Protein AF-A0A1G2BKA9-F1 (afdb_monomer)

Secondary structure (DSSP, 8-state):
--STHHHHHHHHHHHHHHHTT----HHHHHHHHHHHHGGGHHHHHHHHHT---S-GGGSGGG-HHHHHHHHHHHHHHHHHH--HHHHHHHHHHHHHHHHHHHHHHTTT-B-TTTTT----B-SS---TTS---HHHHHHSHHHHHHHHHHHHHHHHHHHHHHTTTT--

Organism: NCBI:txid1798550

pLDDT: mean 87.3, std 12.69, range [43.16, 98.38]

Structure (mmCIF, N/CA/C/O backbone):
data_AF-A0A1G2BKA9-F1
#
_entry.id   AF-A0A1G2BKA9-F1
#
loop_
_atom_site.group_PDB
_atom_site.id
_atom_site.type_symbol
_atom_site.label_atom_id
_atom_site.label_alt_id
_atom_site.label_comp_id
_atom_site.label_asym_id
_atom_site.label_entity_id
_atom_site.label_seq_id
_atom_site.pdbx_PDB_ins_code
_atom_site.Cartn_x
_atom_site.Cartn_y
_atom_site.Cartn_z
_atom_site.occupancy
_atom_site.B_iso_or_equiv
_atom_site.auth_seq_id
_atom_site.auth_comp_id
_atom_site.auth_asym_id
_atom_site.auth_atom_id
_atom_site.pdbx_PDB_model_num
ATOM 1 N N . MET A 1 1 ? 8.858 2.499 -5.231 1.00 75.44 1 MET A N 1
ATOM 2 C CA . MET A 1 1 ? 9.765 2.390 -4.054 1.00 75.44 1 MET A CA 1
ATOM 3 C C . MET A 1 1 ? 10.146 0.940 -3.901 1.00 75.44 1 MET A C 1
ATOM 5 O O . MET A 1 1 ? 9.601 0.133 -4.637 1.00 75.44 1 MET A O 1
ATOM 9 N N . LEU A 1 2 ? 11.059 0.589 -2.999 1.00 80.06 2 LEU A N 1
ATOM 10 C CA . LEU A 1 2 ? 11.166 -0.818 -2.596 1.00 80.06 2 LEU A CA 1
ATOM 11 C C . LEU A 1 2 ? 10.674 -1.000 -1.166 1.00 80.06 2 LEU A C 1
ATOM 13 O O . LEU A 1 2 ? 9.742 -1.747 -0.904 1.00 80.06 2 LEU A O 1
ATOM 17 N N . ILE A 1 3 ? 11.258 -0.267 -0.227 1.00 86.75 3 ILE A N 1
ATOM 18 C CA . ILE A 1 3 ? 10.954 -0.410 1.197 1.00 86.75 3 ILE A CA 1
ATOM 19 C C . ILE A 1 3 ? 10.008 0.687 1.694 1.00 86.75 3 ILE A C 1
ATOM 21 O O . ILE A 1 3 ? 9.356 0.512 2.717 1.00 86.75 3 ILE A O 1
ATOM 25 N N . GLY A 1 4 ? 9.908 1.810 0.986 1.00 90.00 4 GLY A N 1
ATOM 26 C CA . GLY A 1 4 ? 9.142 3.001 1.352 1.00 90.00 4 GLY A CA 1
ATOM 27 C C . GLY A 1 4 ? 7.627 2.832 1.253 1.00 90.00 4 GLY A C 1
ATOM 28 O O . GLY A 1 4 ? 6.887 3.590 1.882 1.00 90.00 4 GLY A O 1
ATOM 29 N N . HIS A 1 5 ? 7.152 1.802 0.547 1.00 93.88 5 HIS A N 1
ATOM 30 C CA . HIS A 1 5 ? 5.729 1.481 0.458 1.00 93.88 5 HIS A CA 1
ATOM 31 C C . HIS A 1 5 ? 5.125 1.136 1.826 1.00 93.88 5 HIS A C 1
ATOM 33 O O . HIS A 1 5 ? 4.019 1.572 2.144 1.00 93.88 5 HIS A O 1
ATOM 39 N N . LEU A 1 6 ? 5.867 0.414 2.671 1.00 94.44 6 LEU A N 1
ATOM 40 C CA . LEU A 1 6 ? 5.405 0.019 4.000 1.00 94.44 6 LEU A CA 1
ATOM 41 C C . LEU A 1 6 ? 5.207 1.219 4.960 1.00 94.44 6 LEU A C 1
ATOM 43 O O . LEU A 1 6 ? 4.106 1.365 5.499 1.00 94.44 6 LEU A O 1
ATOM 47 N N . PRO A 1 7 ? 6.193 2.120 5.180 1.00 96.00 7 PRO A N 1
ATOM 48 C CA . PRO A 1 7 ? 5.993 3.292 6.030 1.00 96.00 7 PRO A CA 1
ATOM 49 C C . PRO A 1 7 ? 4.968 4.270 5.438 1.00 96.00 7 PRO A C 1
ATOM 51 O O . PRO A 1 7 ? 4.170 4.834 6.188 1.00 96.00 7 PRO A O 1
ATOM 54 N N . ALA A 1 8 ? 4.922 4.441 4.111 1.00 96.00 8 ALA A N 1
ATOM 55 C CA . ALA A 1 8 ? 3.893 5.255 3.465 1.00 96.00 8 ALA A CA 1
ATOM 56 C C . ALA A 1 8 ? 2.484 4.701 3.742 1.00 96.00 8 ALA A C 1
ATOM 58 O O . ALA A 1 8 ? 1.582 5.452 4.131 1.00 96.00 8 ALA A O 1
ATOM 59 N N . GLY A 1 9 ? 2.319 3.380 3.636 1.00 96.88 9 GLY A N 1
ATOM 60 C CA . GLY A 1 9 ? 1.062 2.712 3.939 1.00 96.88 9 GLY A CA 1
ATOM 61 C C . GLY A 1 9 ? 0.656 2.802 5.409 1.00 96.88 9 GLY A C 1
ATOM 62 O O . GLY A 1 9 ? -0.508 3.056 5.734 1.00 96.88 9 GLY A O 1
ATOM 63 N N . TYR A 1 10 ? 1.621 2.705 6.326 1.00 96.88 10 TYR A N 1
ATOM 64 C CA . TYR A 1 10 ? 1.396 2.962 7.748 1.00 96.88 10 TYR A CA 1
ATOM 65 C C . TYR A 1 10 ? 0.819 4.368 7.990 1.00 96.88 10 TYR A C 1
ATOM 67 O O . TYR A 1 10 ? -0.208 4.511 8.665 1.00 96.88 10 TYR A O 1
ATOM 75 N N . PHE A 1 11 ? 1.435 5.410 7.419 1.00 97.19 11 PHE A N 1
ATOM 76 C CA . PHE A 1 11 ? 0.972 6.787 7.604 1.00 97.19 11 PHE A CA 1
ATOM 77 C C . PHE A 1 11 ? -0.416 7.014 7.014 1.00 97.19 11 PHE A C 1
ATOM 79 O O . PHE A 1 11 ? -1.276 7.587 7.691 1.00 97.19 11 PHE A O 1
ATOM 86 N N . LEU A 1 12 ? -0.659 6.535 5.791 1.00 98.06 12 LEU A N 1
ATOM 87 C CA . LEU A 1 12 ? -1.967 6.661 5.157 1.00 98.06 12 LEU A CA 1
ATOM 88 C C . LEU A 1 12 ? -3.041 5.937 5.969 1.00 98.06 12 LEU A C 1
ATOM 90 O O . LEU A 1 12 ? -4.102 6.501 6.233 1.00 98.06 12 LEU A O 1
ATOM 94 N N . THR A 1 13 ? -2.755 4.726 6.440 1.00 97.75 13 THR A N 1
ATOM 95 C CA . THR A 1 13 ? -3.691 3.954 7.260 1.00 97.75 13 THR A CA 1
ATOM 96 C C . THR A 1 13 ? -4.023 4.687 8.556 1.00 97.75 13 THR A C 1
ATOM 98 O O . THR A 1 13 ? -5.200 4.850 8.880 1.00 97.75 13 THR A O 1
ATOM 101 N N . ARG A 1 14 ? -3.028 5.237 9.267 1.00 95.62 14 ARG A N 1
ATOM 102 C CA . ARG A 1 14 ? -3.282 6.064 10.461 1.00 95.62 14 ARG A CA 1
ATOM 103 C C . ARG A 1 14 ? -4.105 7.309 10.146 1.00 95.62 14 ARG A C 1
ATOM 105 O O . ARG A 1 14 ? -5.015 7.644 10.908 1.00 95.62 14 ARG A O 1
ATOM 112 N N . ALA A 1 15 ? -3.820 7.979 9.032 1.00 97.19 15 ALA A N 1
ATOM 113 C CA . ALA A 1 15 ? -4.575 9.147 8.597 1.00 97.19 15 ALA A CA 1
ATOM 114 C C . ALA A 1 15 ? -6.039 8.792 8.293 1.00 97.19 15 ALA A C 1
ATOM 116 O O . ALA A 1 15 ? -6.946 9.504 8.726 1.00 97.19 15 ALA A O 1
ATOM 117 N N . LEU A 1 16 ? -6.287 7.666 7.620 1.00 97.56 16 LEU A N 1
ATOM 118 C CA . LEU A 1 16 ? -7.628 7.171 7.312 1.00 97.56 16 LEU A CA 1
ATOM 119 C C . LEU A 1 16 ? -8.390 6.749 8.567 1.00 97.56 16 LEU A C 1
ATOM 121 O O . LEU A 1 16 ? -9.559 7.114 8.701 1.00 97.56 16 LEU A O 1
ATOM 125 N N . ILE A 1 17 ? -7.737 6.049 9.498 1.00 95.94 17 ILE A N 1
ATOM 126 C CA . ILE A 1 17 ? -8.318 5.673 10.793 1.00 95.94 17 ILE A CA 1
ATOM 127 C C . ILE A 1 17 ? -8.758 6.929 11.550 1.00 95.94 17 ILE A C 1
ATOM 129 O O . ILE A 1 17 ? -9.923 7.038 11.939 1.00 95.94 17 ILE A O 1
ATOM 133 N N . LYS A 1 18 ? -7.870 7.926 11.673 1.00 95.00 18 LYS A N 1
ATOM 134 C CA . LYS A 1 18 ? -8.169 9.200 12.342 1.00 95.00 18 LYS A CA 1
ATOM 135 C C . LYS A 1 18 ? -9.297 9.965 11.644 1.00 95.00 18 LYS A C 1
ATOM 137 O O . LYS A 1 18 ? -10.244 10.390 12.302 1.00 95.00 18 LYS A O 1
ATOM 142 N N . LYS A 1 19 ? -9.228 10.115 10.316 1.00 96.56 19 LYS A N 1
ATOM 143 C CA . LYS A 1 19 ? -10.216 10.850 9.505 1.00 96.56 19 LYS A CA 1
ATOM 144 C C . LYS A 1 19 ? -11.614 10.244 9.607 1.00 96.56 19 LYS A C 1
ATOM 146 O O . LYS A 1 19 ? -12.594 10.978 9.684 1.00 96.56 19 LYS A O 1
ATOM 151 N N . ASN A 1 20 ? -11.708 8.917 9.621 1.00 94.12 20 ASN A N 1
ATOM 152 C CA . ASN A 1 20 ? -12.981 8.199 9.653 1.00 94.12 20 ASN A CA 1
ATOM 153 C C . ASN A 1 20 ? -13.432 7.820 11.074 1.00 94.12 20 ASN A C 1
ATOM 155 O O . ASN A 1 20 ? -14.453 7.148 11.213 1.00 94.12 20 ASN A O 1
ATOM 159 N N . LYS A 1 21 ? -12.700 8.251 12.116 1.00 93.56 21 LYS A N 1
ATOM 160 C CA . LYS A 1 21 ? -12.964 7.923 13.529 1.00 93.56 21 LYS A CA 1
ATOM 161 C C . LYS A 1 21 ? -13.099 6.409 13.766 1.00 93.56 21 LYS A C 1
ATOM 163 O O . LYS A 1 21 ? -13.958 5.958 14.520 1.00 93.56 21 LYS A O 1
ATOM 168 N N . ILE A 1 22 ? -12.273 5.626 13.075 1.00 92.81 22 ILE A N 1
ATOM 169 C CA . ILE A 1 22 ? -12.198 4.169 13.231 1.00 92.81 22 ILE A CA 1
ATOM 170 C C . ILE A 1 22 ? -11.376 3.889 14.502 1.00 92.81 22 ILE A C 1
ATOM 172 O O . ILE A 1 22 ? -10.406 4.610 14.750 1.00 92.81 22 ILE A O 1
ATOM 176 N N . PRO A 1 23 ? -11.722 2.881 15.323 1.00 90.56 23 PRO A N 1
ATOM 177 C CA . PRO A 1 23 ? -10.857 2.470 16.422 1.00 90.56 23 PRO A CA 1
ATOM 178 C C . PRO A 1 23 ? -9.502 2.009 15.875 1.00 90.56 23 PRO A C 1
ATOM 180 O O . PRO A 1 23 ? -9.440 1.212 14.937 1.00 90.56 23 PRO A O 1
ATOM 183 N N . LEU A 1 24 ? -8.416 2.517 16.453 1.00 90.31 24 LEU A N 1
ATOM 184 C CA . LEU A 1 24 ? -7.071 2.069 16.115 1.00 90.31 24 LEU A CA 1
ATOM 185 C C . LEU A 1 24 ? -6.887 0.656 16.671 1.00 90.31 24 LEU A C 1
ATOM 187 O O . LEU A 1 24 ? -6.798 0.491 17.880 1.00 90.31 24 LEU A O 1
ATOM 191 N N . THR A 1 25 ? -6.859 -0.346 15.795 1.00 91.50 25 THR A N 1
ATOM 192 C CA . THR A 1 25 ? -6.621 -1.743 16.179 1.00 91.50 25 THR A CA 1
ATOM 193 C C . THR A 1 25 ? -5.468 -2.326 15.364 1.00 91.50 25 THR A C 1
ATOM 195 O O . THR A 1 25 ? -5.247 -1.893 14.221 1.00 91.50 25 THR A O 1
ATOM 198 N N . PRO A 1 26 ? -4.760 -3.344 15.891 1.00 90.88 26 PRO A N 1
ATOM 199 C CA . PRO A 1 26 ? -3.735 -4.064 15.138 1.00 90.88 26 PRO A CA 1
ATOM 200 C C . PRO A 1 26 ? -4.259 -4.630 13.815 1.00 90.88 26 PRO A C 1
ATOM 202 O O . PRO A 1 26 ? -3.535 -4.644 12.826 1.00 90.88 26 PRO A O 1
ATOM 205 N N . LEU A 1 27 ? -5.538 -5.022 13.769 1.00 93.94 27 LEU A N 1
ATOM 206 C CA . LEU A 1 27 ? -6.185 -5.532 12.561 1.00 93.94 27 LEU A CA 1
ATOM 207 C C . LEU A 1 27 ? -6.229 -4.485 11.439 1.00 93.94 27 LEU A C 1
ATOM 209 O O . LEU A 1 27 ? -5.827 -4.781 10.317 1.00 93.94 27 LEU A O 1
ATOM 213 N N . TRP A 1 28 ? -6.700 -3.263 11.719 1.00 95.44 28 TRP A N 1
ATOM 214 C CA . TRP A 1 28 ? -6.793 -2.218 10.691 1.00 95.44 28 TRP A CA 1
ATOM 215 C C . TRP A 1 28 ? -5.420 -1.746 10.223 1.00 95.44 28 TRP A C 1
ATOM 217 O O . TRP A 1 28 ? -5.232 -1.504 9.032 1.00 95.44 28 TRP A O 1
ATOM 227 N N . LEU A 1 29 ? -4.463 -1.643 11.151 1.00 95.00 29 LEU A N 1
ATOM 228 C CA . LEU A 1 29 ? -3.077 -1.331 10.815 1.00 95.00 29 LEU A CA 1
ATOM 229 C C . LEU A 1 29 ? -2.456 -2.430 9.951 1.00 95.00 29 LEU A C 1
ATOM 231 O O . LEU A 1 29 ? -1.936 -2.126 8.883 1.00 95.00 29 LEU A O 1
ATOM 235 N N . GLY A 1 30 ? -2.557 -3.691 10.373 1.00 96.31 30 GLY A N 1
ATOM 236 C CA . GLY A 1 30 ? -2.031 -4.836 9.633 1.00 96.31 30 GLY A CA 1
ATOM 237 C C . GLY A 1 30 ? -2.633 -4.947 8.235 1.00 96.31 30 GLY A C 1
ATOM 238 O O . GLY A 1 30 ? -1.899 -5.131 7.271 1.00 96.31 30 GLY A O 1
ATOM 239 N N . LEU A 1 31 ? -3.946 -4.739 8.102 1.00 97.38 31 LEU A N 1
ATOM 240 C CA . LEU A 1 31 ? -4.621 -4.734 6.805 1.00 97.38 31 LEU A CA 1
ATOM 241 C C . LEU A 1 31 ? -4.059 -3.654 5.868 1.00 97.38 31 LEU A C 1
ATOM 243 O O . LEU A 1 31 ? -3.813 -3.929 4.697 1.00 97.38 31 LEU A O 1
ATOM 247 N N . GLY A 1 32 ? -3.843 -2.440 6.379 1.00 97.50 32 GLY A N 1
ATOM 248 C CA . GLY A 1 32 ? -3.253 -1.349 5.605 1.00 97.50 32 GLY A CA 1
ATOM 249 C C . GLY A 1 32 ? -1.806 -1.615 5.189 1.00 97.50 32 GLY A C 1
ATOM 250 O O . GLY A 1 32 ? -1.455 -1.370 4.039 1.00 97.50 32 GLY A O 1
ATOM 251 N N . LEU A 1 33 ? -0.999 -2.175 6.097 1.00 96.81 33 LEU A N 1
ATOM 252 C CA . LEU A 1 33 ? 0.392 -2.561 5.833 1.00 96.81 33 LEU A CA 1
ATOM 253 C C . LEU A 1 33 ? 0.499 -3.656 4.770 1.00 96.81 33 LEU A C 1
ATOM 255 O O . LEU A 1 33 ? 1.304 -3.542 3.856 1.00 96.81 33 LEU A O 1
ATOM 259 N N . VAL A 1 34 ? -0.322 -4.706 4.864 1.00 97.25 34 VAL A N 1
ATOM 260 C CA . VAL A 1 34 ? -0.347 -5.776 3.854 1.00 97.25 34 VAL A CA 1
ATOM 261 C C . VAL A 1 34 ? -0.783 -5.210 2.507 1.00 97.25 34 VAL A C 1
ATOM 263 O O . VAL A 1 34 ? -0.140 -5.468 1.495 1.00 97.25 34 VAL A O 1
ATOM 266 N N . ALA A 1 35 ? -1.834 -4.387 2.487 1.00 97.38 35 ALA A N 1
ATOM 267 C CA . ALA A 1 35 ? -2.323 -3.776 1.257 1.00 97.38 35 ALA A CA 1
ATOM 268 C C . ALA A 1 35 ? -1.297 -2.835 0.601 1.00 97.38 35 ALA A C 1
ATOM 270 O O . ALA A 1 35 ? -1.265 -2.745 -0.622 1.00 97.38 35 ALA A O 1
ATOM 271 N N . SER A 1 36 ? -0.449 -2.154 1.380 1.00 96.81 36 SER A N 1
ATOM 272 C CA . SER A 1 36 ? 0.530 -1.207 0.837 1.00 96.81 36 SER A CA 1
ATOM 273 C C . SER A 1 36 ? 1.712 -1.870 0.134 1.00 96.81 36 SER A C 1
ATOM 275 O O . SER A 1 36 ? 2.390 -1.201 -0.636 1.00 96.81 36 SER A O 1
ATOM 277 N N . VAL A 1 37 ? 1.972 -3.154 0.388 1.00 94.88 37 VAL A N 1
ATOM 278 C CA . VAL A 1 37 ? 3.028 -3.936 -0.287 1.00 94.88 37 VAL A CA 1
ATOM 279 C C . VAL A 1 37 ? 2.471 -5.057 -1.162 1.00 94.88 37 VAL A C 1
ATOM 281 O O . VAL A 1 37 ? 3.235 -5.789 -1.775 1.00 94.88 37 VAL A O 1
ATOM 284 N N . LEU A 1 38 ? 1.145 -5.197 -1.235 1.00 94.62 38 LEU A N 1
ATOM 285 C CA . LEU A 1 38 ? 0.496 -6.251 -2.009 1.00 94.62 38 LEU A CA 1
ATOM 286 C C . LEU A 1 38 ? 0.913 -6.261 -3.495 1.00 94.62 38 LEU A C 1
ATOM 288 O O . LEU A 1 38 ? 1.119 -7.359 -4.010 1.00 94.62 38 LEU A O 1
ATOM 292 N N . PRO A 1 39 ? 1.069 -5.110 -4.185 1.00 93.00 39 PRO A N 1
ATOM 293 C CA . PRO A 1 39 ? 1.574 -5.101 -5.561 1.00 93.00 39 PRO A CA 1
ATOM 294 C C . PRO A 1 39 ? 2.982 -5.699 -5.712 1.00 93.00 39 PRO A C 1
ATOM 296 O O . PRO A 1 39 ? 3.224 -6.388 -6.694 1.00 93.00 39 PRO A O 1
ATOM 299 N N . ASP A 1 40 ? 3.860 -5.529 -4.714 1.00 91.19 40 ASP A N 1
ATOM 300 C CA . ASP A 1 40 ? 5.252 -6.021 -4.721 1.00 91.19 40 ASP A CA 1
ATOM 301 C C . ASP A 1 40 ? 5.370 -7.533 -4.444 1.00 91.19 40 ASP A C 1
ATOM 303 O O . ASP A 1 40 ? 6.466 -8.097 -4.485 1.00 91.19 40 ASP A O 1
ATOM 307 N N . PHE A 1 41 ? 4.279 -8.235 -4.114 1.00 89.81 41 PHE A N 1
ATOM 308 C CA . PHE A 1 41 ? 4.342 -9.678 -3.825 1.00 89.81 41 P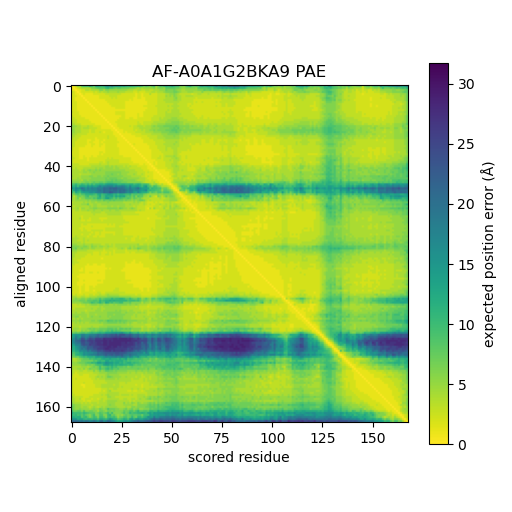HE A CA 1
ATOM 309 C C . PHE A 1 41 ? 4.759 -10.506 -5.050 1.00 89.81 41 PHE A C 1
ATOM 311 O O . PHE A 1 41 ? 5.266 -11.622 -4.909 1.00 89.81 41 PHE A O 1
ATOM 318 N N . ASP A 1 42 ? 4.600 -9.946 -6.246 1.00 87.06 42 ASP A N 1
ATOM 319 C CA . ASP A 1 42 ? 5.095 -10.513 -7.496 1.00 87.06 42 ASP A CA 1
ATOM 320 C C . ASP A 1 42 ? 6.635 -10.579 -7.576 1.00 87.06 42 ASP A C 1
ATOM 322 O O . ASP A 1 42 ? 7.173 -11.419 -8.297 1.00 87.06 42 ASP A O 1
ATOM 326 N N . ILE A 1 43 ? 7.361 -9.783 -6.783 1.00 85.31 43 ILE A N 1
ATOM 327 C CA . ILE A 1 43 ? 8.820 -9.863 -6.648 1.00 85.31 43 ILE A CA 1
ATOM 328 C C . ILE A 1 43 ? 9.206 -11.185 -5.982 1.00 85.31 43 ILE A C 1
ATOM 330 O O . ILE A 1 43 ? 10.138 -11.857 -6.417 1.00 85.31 43 ILE A O 1
ATOM 334 N N . ALA A 1 44 ? 8.476 -11.604 -4.945 1.00 84.12 44 ALA A N 1
ATOM 335 C CA . ALA A 1 44 ? 8.718 -12.902 -4.320 1.00 84.12 44 ALA A CA 1
ATOM 336 C C . ALA A 1 44 ? 8.428 -14.043 -5.306 1.00 84.12 44 ALA A C 1
ATOM 338 O O . ALA A 1 44 ? 9.195 -15.002 -5.384 1.00 84.12 44 ALA A O 1
ATOM 339 N N . TYR A 1 45 ? 7.359 -13.913 -6.098 1.00 84.62 45 TYR A N 1
ATOM 340 C CA . TYR A 1 45 ? 7.033 -14.860 -7.162 1.00 84.62 45 TYR A CA 1
ATOM 341 C C . TYR A 1 45 ? 8.152 -14.944 -8.214 1.00 84.62 45 TYR A C 1
ATOM 343 O O . TYR A 1 45 ? 8.625 -16.040 -8.512 1.00 84.62 45 TYR A O 1
ATOM 351 N N . SER A 1 46 ? 8.639 -13.808 -8.722 1.00 83.06 46 SER A N 1
ATOM 352 C CA . SER A 1 46 ? 9.683 -13.785 -9.753 1.00 83.06 46 SER A CA 1
ATOM 353 C C . SER A 1 46 ? 10.995 -14.411 -9.272 1.00 83.06 46 SER A C 1
ATOM 355 O O . SER A 1 46 ? 11.610 -15.185 -10.007 1.00 83.06 46 SER A O 1
ATOM 357 N N . ILE A 1 47 ? 11.377 -14.170 -8.011 1.00 83.12 47 ILE A N 1
ATOM 358 C CA . ILE A 1 47 ? 12.557 -14.779 -7.381 1.00 83.12 47 ILE A CA 1
ATOM 359 C C . ILE A 1 47 ? 12.379 -16.295 -7.222 1.00 83.12 47 ILE A C 1
ATOM 361 O O . ILE A 1 47 ? 13.288 -17.058 -7.554 1.00 83.12 47 ILE A O 1
ATOM 365 N N . LEU A 1 48 ? 11.223 -16.746 -6.721 1.00 85.38 48 LEU A N 1
ATOM 366 C CA . LEU A 1 48 ? 10.971 -18.163 -6.427 1.00 85.38 48 LEU A CA 1
ATOM 367 C C . LEU A 1 48 ? 10.873 -19.020 -7.692 1.00 85.38 48 LEU A C 1
ATOM 369 O O . LEU A 1 48 ? 11.408 -20.128 -7.725 1.00 85.38 48 LEU A O 1
ATOM 373 N N . PHE A 1 49 ? 10.213 -18.509 -8.730 1.00 84.75 49 PHE A N 1
ATOM 374 C CA . PHE A 1 49 ? 9.972 -19.246 -9.971 1.00 84.75 49 PHE A CA 1
ATOM 375 C C . PHE A 1 49 ? 10.996 -18.943 -11.072 1.00 84.75 49 PHE A C 1
ATOM 377 O O . PHE A 1 49 ? 10.886 -19.498 -12.163 1.00 84.75 49 PHE A O 1
ATOM 384 N N . LYS A 1 50 ? 12.017 -18.120 -10.778 1.00 81.12 50 LYS A N 1
ATOM 385 C CA . LYS A 1 50 ? 13.035 -17.661 -11.741 1.00 81.12 50 LYS A CA 1
ATOM 386 C C . LYS A 1 50 ? 12.402 -17.086 -13.009 1.00 81.12 50 LYS A C 1
ATOM 388 O O . LYS A 1 50 ? 12.864 -17.349 -14.119 1.00 81.12 50 LYS A O 1
ATOM 393 N N . ASP A 1 51 ? 11.319 -16.339 -12.829 1.00 75.31 51 ASP A N 1
ATOM 394 C CA . ASP A 1 51 ? 10.611 -15.735 -13.946 1.00 75.31 51 ASP A CA 1
ATOM 395 C C . ASP A 1 51 ? 11.487 -14.637 -14.568 1.00 75.31 51 ASP A C 1
ATOM 397 O O . ASP A 1 51 ? 12.098 -13.827 -13.866 1.00 75.31 51 ASP A O 1
ATOM 401 N N . SER A 1 52 ? 11.574 -14.631 -15.896 1.00 62.19 52 SER A N 1
ATOM 402 C CA . SER A 1 52 ? 12.435 -13.736 -16.668 1.00 62.19 52 SER A CA 1
ATOM 403 C C . SER A 1 52 ? 11.745 -12.432 -17.061 1.00 62.19 52 SER A C 1
ATOM 405 O O . SER A 1 52 ? 12.276 -11.688 -17.888 1.00 62.19 52 SER A O 1
ATOM 407 N N . ILE A 1 53 ? 10.553 -12.147 -16.524 1.00 65.62 53 ILE A N 1
ATOM 408 C CA . ILE A 1 53 ? 9.906 -10.844 -16.691 1.00 65.62 53 ILE A CA 1
ATOM 409 C C . ILE A 1 53 ? 10.854 -9.781 -16.116 1.00 65.62 53 ILE A C 1
ATOM 411 O O . ILE A 1 53 ? 10.989 -9.629 -14.905 1.00 65.62 53 ILE A O 1
ATOM 415 N N . GLY A 1 54 ? 11.538 -9.052 -17.006 1.00 64.62 54 GLY A N 1
ATOM 416 C CA . GLY A 1 54 ? 12.664 -8.176 -16.658 1.00 64.62 54 GLY A CA 1
ATOM 417 C C . GLY A 1 54 ? 12.344 -7.061 -15.654 1.00 64.62 54 GLY A C 1
ATOM 418 O O . GLY A 1 54 ? 13.258 -6.485 -15.073 1.00 64.62 54 GLY A O 1
ATOM 419 N N . SER A 1 55 ? 11.062 -6.760 -15.415 1.00 75.56 55 SER A N 1
ATOM 420 C CA . SER A 1 55 ? 10.616 -5.878 -14.334 1.00 75.56 55 SER A CA 1
ATOM 421 C C . SER A 1 55 ? 9.261 -6.324 -13.785 1.00 75.56 55 SER A C 1
ATOM 423 O O . SER A 1 55 ? 8.319 -6.527 -14.549 1.00 75.56 55 SER A O 1
ATOM 425 N N . HIS A 1 56 ? 9.123 -6.396 -12.457 1.00 83.25 56 HIS A N 1
ATOM 426 C CA . HIS A 1 56 ? 7.869 -6.788 -11.802 1.00 83.25 56 HIS A CA 1
ATOM 427 C C . HIS A 1 56 ? 6.678 -5.868 -12.146 1.00 83.25 56 HIS A C 1
ATOM 429 O O . HIS A 1 56 ? 5.520 -6.264 -12.101 1.00 83.25 56 HIS A O 1
ATOM 435 N N . ARG A 1 57 ? 6.950 -4.656 -12.634 1.00 81.00 57 ARG A N 1
ATOM 436 C CA . ARG A 1 57 ? 5.936 -3.694 -13.099 1.00 81.00 57 ARG A CA 1
ATOM 437 C C . ARG A 1 57 ? 5.118 -4.186 -14.298 1.00 81.00 57 ARG A C 1
ATOM 439 O O . ARG A 1 57 ? 4.101 -3.583 -14.634 1.00 81.00 57 ARG A O 1
ATOM 446 N N . TYR A 1 58 ? 5.566 -5.255 -14.959 1.00 84.25 58 TYR A N 1
ATOM 447 C CA . TYR A 1 58 ? 4.835 -5.919 -16.036 1.00 84.25 58 TYR A CA 1
ATOM 448 C C . TYR A 1 58 ? 3.876 -7.013 -15.549 1.00 84.25 58 TYR A C 1
ATOM 450 O O . TYR A 1 58 ? 3.086 -7.496 -16.360 1.00 84.25 58 TYR A O 1
ATOM 458 N N . TYR A 1 59 ? 3.889 -7.385 -14.267 1.00 86.69 59 TYR A N 1
ATOM 459 C CA . TYR A 1 59 ? 2.845 -8.242 -13.712 1.00 86.69 59 TYR A CA 1
ATOM 460 C C . TYR A 1 59 ? 1.544 -7.461 -13.523 1.00 86.69 59 TYR A C 1
ATOM 462 O O . TYR A 1 59 ? 1.535 -6.263 -13.234 1.00 86.69 59 TYR A O 1
ATOM 470 N N . PHE A 1 60 ? 0.417 -8.165 -13.639 1.00 88.75 60 PHE A N 1
ATOM 471 C CA . PHE A 1 60 ? -0.918 -7.579 -13.487 1.00 88.75 60 PHE A CA 1
ATOM 472 C C . PHE A 1 60 ? -1.174 -6.988 -12.091 1.00 88.75 60 PHE A C 1
ATOM 474 O O . PHE A 1 60 ? -2.017 -6.106 -11.935 1.00 88.75 60 PHE A O 1
ATOM 481 N N . THR A 1 61 ? -0.413 -7.430 -11.089 1.00 88.50 61 THR A N 1
ATOM 482 C CA . THR A 1 61 ? -0.318 -6.868 -9.732 1.00 88.50 61 THR A CA 1
ATOM 483 C C . THR A 1 61 ? 0.159 -5.423 -9.709 1.00 88.50 61 THR A C 1
ATOM 485 O O . THR A 1 61 ? 0.007 -4.767 -8.695 1.00 88.50 61 THR A O 1
ATOM 488 N N . ASN A 1 62 ? 0.676 -4.884 -10.811 1.00 89.31 62 ASN A N 1
ATOM 489 C CA . ASN A 1 62 ? 1.052 -3.478 -10.936 1.00 89.31 62 ASN A CA 1
ATOM 490 C C . ASN A 1 62 ? 0.116 -2.686 -11.864 1.00 89.31 62 ASN A C 1
ATOM 492 O O . ASN A 1 62 ? 0.394 -1.536 -12.2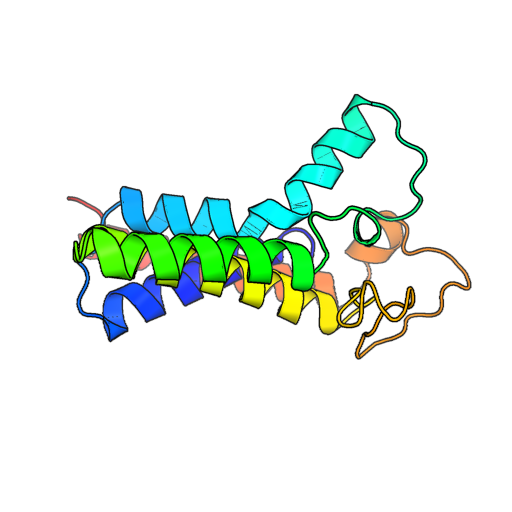11 1.00 89.31 62 ASN A O 1
ATOM 496 N N . PHE A 1 63 ? -1.009 -3.276 -12.288 1.00 93.50 63 PHE A N 1
ATOM 497 C CA . PHE A 1 63 ? -1.937 -2.635 -13.221 1.00 93.50 63 PHE A CA 1
ATOM 498 C C . PHE A 1 63 ? -3.083 -1.959 -12.456 1.00 93.50 63 PHE A C 1
ATOM 500 O O . PHE A 1 63 ? -3.876 -2.639 -11.800 1.00 93.50 63 PHE A O 1
ATOM 507 N N . PRO A 1 64 ? -3.268 -0.631 -12.575 1.00 94.62 64 PRO A N 1
ATOM 508 C CA . PRO A 1 64 ? -4.375 0.062 -11.914 1.00 94.62 64 PRO A CA 1
ATOM 509 C C . PRO A 1 64 ? -5.754 -0.489 -12.287 1.00 94.62 64 PRO A C 1
ATOM 511 O O . PRO A 1 64 ? -6.625 -0.593 -11.425 1.00 94.62 64 PRO A O 1
ATOM 514 N N . ALA A 1 65 ? -5.946 -0.903 -13.544 1.00 94.50 65 ALA A N 1
ATOM 515 C CA . ALA A 1 65 ? -7.199 -1.496 -14.013 1.00 94.50 65 ALA A CA 1
ATOM 516 C C . ALA A 1 65 ? -7.551 -2.810 -13.288 1.00 94.50 65 ALA A C 1
ATOM 518 O O . ALA A 1 65 ? -8.729 -3.068 -13.016 1.00 94.50 65 ALA A O 1
ATOM 519 N N . PHE A 1 66 ? -6.544 -3.613 -12.920 1.00 94.88 66 PHE A N 1
ATOM 520 C CA . PHE A 1 66 ? -6.738 -4.847 -12.157 1.00 94.88 66 PHE A CA 1
ATOM 521 C C . PHE A 1 66 ? -7.385 -4.534 -10.804 1.00 94.88 66 PHE A C 1
ATOM 523 O O . PHE A 1 66 ? -8.478 -5.016 -10.504 1.00 94.88 66 PHE A O 1
ATOM 530 N N . TYR A 1 67 ? -6.791 -3.631 -10.023 1.00 96.62 67 TYR A N 1
ATOM 531 C CA . TYR A 1 67 ? -7.346 -3.257 -8.721 1.00 96.62 67 TYR A CA 1
ATOM 532 C C . TYR A 1 67 ? -8.618 -2.427 -8.808 1.00 96.62 67 TYR A C 1
ATOM 534 O O . TYR A 1 67 ? -9.469 -2.547 -7.929 1.00 96.62 67 TYR A O 1
ATOM 542 N N . LEU A 1 68 ? -8.793 -1.623 -9.859 1.00 96.44 68 LEU A N 1
ATOM 543 C CA . LEU A 1 68 ? -10.045 -0.910 -10.085 1.00 96.44 68 LEU A CA 1
ATOM 544 C C . LEU A 1 68 ? -11.210 -1.893 -10.257 1.00 96.44 68 LEU A C 1
ATOM 546 O O . LEU A 1 68 ? -12.279 -1.675 -9.693 1.00 96.44 68 LEU A O 1
ATOM 550 N N . THR A 1 69 ? -10.987 -3.013 -10.948 1.00 96.06 69 THR A N 1
ATOM 551 C CA . THR A 1 69 ? -11.992 -4.076 -11.096 1.00 96.06 69 THR A CA 1
ATOM 552 C C . THR A 1 69 ? -12.383 -4.659 -9.735 1.00 96.06 69 THR A C 1
ATOM 554 O O . THR A 1 69 ? -13.568 -4.702 -9.396 1.00 96.06 69 THR A O 1
ATOM 557 N N . PHE A 1 70 ? -11.404 -5.019 -8.897 1.00 97.19 70 PHE A N 1
ATOM 558 C CA . PHE A 1 70 ? -11.676 -5.511 -7.540 1.00 97.19 70 PHE A CA 1
ATOM 559 C C . PHE A 1 70 ? -12.322 -4.455 -6.639 1.00 97.19 70 PHE A C 1
ATOM 561 O O . PHE A 1 70 ? -13.179 -4.797 -5.823 1.00 97.19 70 PHE A O 1
ATOM 568 N N . LEU A 1 71 ? -11.960 -3.179 -6.790 1.00 97.81 71 LEU A N 1
ATOM 569 C CA . LEU A 1 71 ? -12.581 -2.078 -6.058 1.00 97.81 71 LEU A CA 1
ATOM 570 C C . LEU A 1 71 ? -14.064 -1.975 -6.408 1.00 97.81 71 LEU A C 1
ATOM 572 O O . LEU A 1 71 ? -14.896 -1.916 -5.506 1.00 97.81 71 LEU A O 1
ATOM 576 N N . LEU A 1 72 ? -14.406 -1.996 -7.697 1.00 97.94 72 LEU A N 1
ATOM 577 C CA . LEU A 1 72 ? -15.794 -1.943 -8.154 1.00 97.94 72 LEU A CA 1
ATOM 578 C C . LEU A 1 72 ? -16.602 -3.136 -7.631 1.00 97.94 72 LEU A C 1
ATOM 580 O O . LEU A 1 72 ? -17.703 -2.946 -7.110 1.00 97.94 72 LEU A O 1
ATOM 584 N N . MET A 1 73 ? -16.036 -4.346 -7.679 1.00 97.88 73 MET A N 1
ATOM 585 C CA . MET A 1 73 ? -16.662 -5.537 -7.096 1.00 97.88 73 MET A CA 1
ATOM 586 C C . MET A 1 73 ? -16.873 -5.388 -5.584 1.00 97.88 73 MET A C 1
ATOM 588 O O . MET A 1 73 ? -17.962 -5.659 -5.079 1.00 97.88 73 MET A O 1
ATOM 592 N N . ALA A 1 74 ? -15.868 -4.915 -4.848 1.00 97.25 74 ALA A N 1
ATOM 593 C CA . ALA A 1 74 ? -15.968 -4.731 -3.406 1.00 97.25 74 ALA A CA 1
ATOM 594 C C . ALA A 1 74 ? -17.000 -3.652 -3.032 1.00 97.25 74 ALA A C 1
ATOM 596 O O . ALA A 1 74 ? -17.761 -3.823 -2.079 1.00 97.25 74 ALA A O 1
ATOM 597 N N . VAL A 1 75 ? -17.077 -2.567 -3.808 1.00 97.75 75 VAL A N 1
ATOM 598 C CA . VAL A 1 75 ? -18.094 -1.517 -3.659 1.00 97.75 75 VAL A CA 1
ATOM 599 C C . VAL A 1 75 ? -19.495 -2.070 -3.927 1.00 97.75 75 VAL A C 1
ATOM 601 O O . VAL A 1 75 ? -20.410 -1.793 -3.150 1.00 97.75 75 VAL A O 1
ATOM 604 N N . LEU A 1 76 ? -19.670 -2.902 -4.959 1.00 97.81 76 LEU A N 1
ATOM 605 C CA . LEU A 1 76 ? -20.940 -3.577 -5.228 1.00 97.81 76 LEU A CA 1
ATOM 606 C C . LEU A 1 76 ? -21.356 -4.468 -4.049 1.00 97.81 76 LEU A C 1
ATOM 608 O O . LEU A 1 76 ? -22.476 -4.348 -3.551 1.00 97.81 76 LEU A O 1
ATOM 612 N N . ILE A 1 77 ? -20.438 -5.291 -3.532 1.00 97.31 77 ILE A N 1
ATOM 613 C CA . ILE A 1 77 ? -20.677 -6.125 -2.343 1.00 97.31 77 ILE A CA 1
ATOM 614 C C . ILE A 1 77 ? -21.040 -5.250 -1.136 1.00 97.31 77 ILE A C 1
ATOM 616 O O . ILE A 1 77 ? -21.960 -5.575 -0.382 1.00 97.31 77 ILE A O 1
ATOM 620 N N . TYR A 1 78 ? -20.380 -4.103 -0.960 1.00 97.31 78 TYR A N 1
ATOM 621 C CA . TYR A 1 78 ? -20.733 -3.157 0.093 1.00 97.31 78 TYR A CA 1
ATOM 622 C C . TYR A 1 78 ? -22.163 -2.626 -0.046 1.00 97.31 78 TYR A C 1
ATOM 624 O O . TYR A 1 78 ? -22.853 -2.524 0.967 1.00 97.31 78 TYR A O 1
ATOM 632 N N . PHE A 1 79 ? -22.650 -2.333 -1.251 1.00 97.06 79 PHE A N 1
ATOM 633 C CA . PHE A 1 79 ? -24.031 -1.875 -1.432 1.00 97.06 79 PHE A CA 1
ATOM 634 C C . PHE A 1 79 ? -25.079 -2.939 -1.090 1.00 97.06 79 PHE A C 1
ATOM 636 O O . PHE A 1 79 ? -26.162 -2.576 -0.618 1.00 97.06 79 PHE A O 1
ATOM 643 N N . LEU A 1 80 ? -24.737 -4.219 -1.264 1.00 96.94 80 LEU A N 1
ATOM 644 C CA . LEU A 1 80 ? -25.578 -5.359 -0.894 1.00 96.94 80 LEU A CA 1
ATOM 645 C C . LEU A 1 80 ? -25.566 -5.616 0.622 1.00 96.94 80 LEU A C 1
ATOM 647 O O . LEU A 1 80 ? -26.607 -5.847 1.227 1.00 96.94 80 LEU A O 1
ATOM 651 N N . VAL A 1 81 ? -24.391 -5.544 1.253 1.00 96.88 81 VAL A N 1
ATOM 652 C CA . VAL A 1 81 ? -24.186 -5.962 2.654 1.00 96.88 81 VAL A CA 1
ATOM 653 C C . VAL A 1 81 ? -24.319 -4.798 3.651 1.00 96.88 81 VAL A C 1
ATOM 655 O O . VAL A 1 81 ? -24.747 -4.980 4.792 1.00 96.88 81 VAL A O 1
ATOM 658 N N . ARG A 1 82 ? -23.927 -3.588 3.238 1.00 94.75 82 ARG A N 1
ATOM 659 C CA . ARG A 1 82 ? -23.990 -2.301 3.964 1.00 94.75 82 ARG A CA 1
ATOM 660 C C . ARG A 1 82 ? -23.373 -2.280 5.366 1.00 94.75 82 ARG A C 1
ATOM 662 O O . ARG A 1 82 ? -23.713 -1.435 6.197 1.00 94.75 82 ARG A O 1
ATOM 669 N N . LYS A 1 83 ? -22.418 -3.166 5.654 1.00 96.25 83 LYS A N 1
ATOM 670 C CA . LYS A 1 83 ? -21.716 -3.189 6.947 1.00 96.25 83 LYS A CA 1
ATOM 671 C C . LYS A 1 83 ? -20.598 -2.142 6.993 1.00 96.25 83 LYS A C 1
ATOM 673 O O . LYS A 1 83 ? -19.824 -1.993 6.050 1.00 96.25 83 LYS A O 1
ATOM 678 N N . LYS A 1 84 ? -20.483 -1.436 8.126 1.00 93.75 84 LYS A N 1
ATOM 679 C CA . LYS A 1 84 ? -19.470 -0.381 8.331 1.00 93.75 84 LYS A CA 1
ATOM 680 C C . LYS A 1 84 ? -18.036 -0.907 8.231 1.00 93.75 84 LYS A C 1
ATOM 682 O O . LYS A 1 84 ? -17.205 -0.253 7.615 1.00 93.75 84 LYS A O 1
ATOM 687 N N . TRP A 1 85 ? -17.761 -2.087 8.792 1.00 94.44 85 TRP A N 1
ATOM 688 C CA . TRP A 1 85 ? -16.428 -2.694 8.733 1.00 94.44 85 TRP A CA 1
ATOM 689 C C . TRP A 1 85 ? -15.989 -2.953 7.286 1.00 94.44 85 TRP A C 1
ATOM 691 O O . TRP A 1 85 ? -14.852 -2.660 6.938 1.00 94.44 85 TRP A O 1
ATOM 701 N N . LEU A 1 86 ? -16.905 -3.392 6.416 1.00 96.38 86 LEU A N 1
ATOM 702 C CA . LEU A 1 86 ? -16.605 -3.635 5.007 1.00 96.38 86 LEU A CA 1
ATOM 703 C C . LEU A 1 86 ? -16.247 -2.331 4.284 1.00 96.38 86 LEU A C 1
ATOM 705 O O . LEU A 1 86 ? -15.231 -2.273 3.600 1.00 96.38 86 LEU A O 1
ATOM 709 N N . LYS A 1 87 ? -17.016 -1.255 4.509 1.00 96.19 87 LYS A N 1
ATOM 710 C CA . LYS A 1 87 ? -16.687 0.082 3.985 1.00 96.19 87 LYS A CA 1
ATOM 711 C C . LYS A 1 87 ? -15.270 0.507 4.374 1.00 96.19 87 LYS A C 1
ATOM 713 O O . LYS A 1 87 ? -14.523 1.000 3.535 1.00 96.19 87 LYS A O 1
ATOM 718 N N . PHE A 1 88 ? -14.910 0.343 5.644 1.00 96.00 88 PHE A N 1
ATOM 719 C CA . PHE A 1 88 ? -13.594 0.737 6.141 1.00 96.00 88 PHE A CA 1
ATOM 720 C C . PHE A 1 88 ? -12.471 -0.134 5.582 1.00 96.00 88 PHE A C 1
ATOM 722 O O . PHE A 1 88 ? -11.446 0.412 5.185 1.00 96.00 88 PHE A O 1
ATOM 729 N N . GLY A 1 89 ? -12.689 -1.447 5.473 1.00 97.38 89 GLY A N 1
ATOM 730 C CA . GLY A 1 89 ? -11.750 -2.360 4.826 1.00 97.38 89 GLY A CA 1
ATOM 731 C C . GLY A 1 89 ? -11.481 -1.973 3.377 1.00 97.38 89 GLY A C 1
ATOM 732 O O . GLY A 1 89 ? -10.323 -1.840 3.002 1.00 97.38 89 GLY A O 1
ATOM 733 N N . ILE A 1 90 ? -12.527 -1.683 2.599 1.00 97.75 90 ILE A N 1
ATOM 734 C CA . ILE A 1 90 ? -12.396 -1.219 1.208 1.00 97.75 90 ILE A CA 1
ATOM 735 C C . ILE A 1 90 ? -11.567 0.067 1.146 1.00 97.75 90 ILE A C 1
ATOM 737 O O . ILE A 1 90 ? -10.607 0.144 0.386 1.00 97.75 90 ILE A O 1
ATOM 741 N N . ILE A 1 91 ? -11.901 1.067 1.968 1.00 97.50 91 ILE A N 1
ATOM 742 C CA . ILE A 1 91 ? -11.175 2.343 1.981 1.00 97.50 91 ILE A CA 1
ATOM 743 C C . ILE A 1 91 ? -9.698 2.126 2.322 1.00 97.50 91 ILE A C 1
ATOM 745 O O . ILE A 1 91 ? -8.843 2.648 1.620 1.00 97.50 91 ILE A O 1
ATOM 749 N N . ILE A 1 92 ? -9.391 1.370 3.379 1.00 98.00 92 ILE A N 1
ATOM 750 C CA . ILE A 1 92 ? -8.009 1.148 3.820 1.00 98.00 92 ILE A CA 1
ATOM 751 C C . ILE A 1 92 ? -7.231 0.356 2.768 1.00 98.00 92 ILE A C 1
ATOM 753 O O . ILE A 1 92 ? -6.149 0.785 2.381 1.00 98.00 92 ILE A O 1
ATOM 757 N N . VAL A 1 93 ? -7.770 -0.761 2.280 1.00 98.31 93 VAL A N 1
ATOM 758 C CA . VAL A 1 93 ? -7.069 -1.640 1.333 1.00 98.31 93 VAL A CA 1
ATOM 759 C C . VAL A 1 93 ? -6.787 -0.909 0.028 1.00 98.31 93 VAL A C 1
ATOM 761 O O . VAL A 1 93 ? -5.631 -0.775 -0.368 1.00 98.31 93 VAL A O 1
ATOM 764 N N . PHE A 1 94 ? -7.822 -0.381 -0.624 1.00 98.25 94 PHE A N 1
ATOM 765 C CA . PHE A 1 94 ? -7.639 0.210 -1.944 1.00 98.25 94 PHE A CA 1
ATOM 766 C C . PHE A 1 94 ? -6.894 1.539 -1.882 1.00 98.25 94 PHE A C 1
ATOM 768 O O . PHE A 1 94 ? -6.083 1.794 -2.762 1.00 98.25 94 PHE A O 1
ATOM 775 N N . ALA A 1 95 ? -7.066 2.360 -0.840 1.00 98.19 95 ALA A N 1
ATOM 776 C CA . ALA A 1 95 ? -6.265 3.579 -0.726 1.00 98.19 95 ALA A CA 1
ATOM 777 C C . ALA A 1 95 ? -4.766 3.271 -0.583 1.00 98.19 95 ALA A C 1
ATOM 779 O O . ALA A 1 95 ? -3.956 3.983 -1.167 1.00 98.19 95 ALA A O 1
ATOM 780 N N . ASN A 1 96 ? -4.391 2.209 0.140 1.00 98.38 96 ASN A N 1
ATOM 781 C CA . ASN A 1 96 ? -2.991 1.793 0.254 1.00 98.38 96 ASN A CA 1
ATOM 782 C C . ASN A 1 96 ? -2.438 1.227 -1.060 1.00 98.38 96 ASN A C 1
ATOM 784 O O . ASN A 1 96 ? -1.339 1.603 -1.454 1.00 98.38 96 ASN A O 1
ATOM 788 N N . ILE A 1 97 ? -3.210 0.399 -1.768 1.00 97.62 97 ILE A N 1
ATOM 789 C CA . ILE A 1 97 ? -2.818 -0.111 -3.090 1.00 97.62 97 ILE A CA 1
ATOM 790 C C . ILE A 1 97 ? -2.655 1.041 -4.092 1.00 97.62 97 ILE A C 1
ATOM 792 O O . ILE A 1 97 ? -1.658 1.121 -4.798 1.00 97.62 97 ILE A O 1
ATOM 796 N N . PHE A 1 98 ? -3.600 1.982 -4.148 1.00 97.38 98 PHE A N 1
ATOM 797 C CA . PHE A 1 98 ? -3.488 3.121 -5.061 1.00 97.38 98 PHE A CA 1
ATOM 798 C C . PHE A 1 98 ? -2.380 4.095 -4.651 1.00 97.38 98 PHE A C 1
ATOM 800 O O . PHE A 1 98 ? -1.745 4.670 -5.531 1.00 97.38 98 PHE A O 1
ATOM 807 N N . LEU A 1 99 ? -2.101 4.256 -3.352 1.00 97.06 99 LEU A N 1
ATOM 808 C CA . LEU A 1 99 ? -0.926 4.999 -2.895 1.00 97.06 99 LEU A CA 1
ATOM 809 C C . LEU A 1 99 ? 0.360 4.333 -3.382 1.00 97.06 99 LEU A C 1
ATOM 811 O O . LEU A 1 99 ? 1.238 5.029 -3.876 1.00 97.06 99 LEU A O 1
ATOM 815 N N . HIS A 1 100 ? 0.456 3.009 -3.269 1.00 95.62 100 HIS A N 1
ATOM 816 C CA . HIS A 1 100 ? 1.585 2.248 -3.785 1.00 95.62 100 HIS A CA 1
ATOM 817 C C . HIS A 1 100 ? 1.796 2.533 -5.279 1.00 95.62 100 HIS A C 1
ATOM 819 O O . HIS A 1 100 ? 2.843 3.039 -5.671 1.00 95.62 100 HIS A O 1
ATOM 825 N N . LEU A 1 101 ? 0.765 2.307 -6.099 1.00 94.50 101 LEU A N 1
ATOM 826 C CA . LEU A 1 101 ? 0.812 2.526 -7.549 1.00 94.50 101 LEU A CA 1
ATOM 827 C C . LEU A 1 101 ? 1.168 3.981 -7.902 1.00 94.50 101 LEU A C 1
ATOM 829 O O . LEU A 1 101 ? 1.941 4.257 -8.823 1.00 94.50 101 LEU A O 1
ATOM 833 N N . PHE A 1 102 ? 0.643 4.936 -7.137 1.00 94.00 102 PHE A N 1
ATOM 834 C CA . PHE A 1 102 ? 0.973 6.348 -7.292 1.00 94.00 102 PHE A CA 1
ATOM 835 C C . PHE A 1 102 ? 2.447 6.642 -6.983 1.00 94.00 102 PHE A C 1
ATOM 837 O O . PHE A 1 102 ? 3.107 7.337 -7.754 1.00 94.00 102 PHE A O 1
ATOM 844 N N . LEU A 1 103 ? 2.993 6.093 -5.895 1.00 91.31 103 LEU A N 1
ATOM 845 C CA . LEU A 1 103 ? 4.411 6.241 -5.554 1.00 91.31 103 LEU A CA 1
ATOM 846 C C . LEU A 1 103 ? 5.305 5.616 -6.625 1.00 91.31 103 LEU A C 1
ATOM 848 O O . LEU A 1 103 ? 6.346 6.172 -6.970 1.00 91.31 103 LEU A O 1
ATOM 852 N N . ASP A 1 104 ? 4.867 4.510 -7.213 1.00 88.56 104 ASP A N 1
ATOM 853 C CA . ASP A 1 104 ? 5.584 3.843 -8.290 1.00 88.56 104 ASP A CA 1
ATOM 854 C C . ASP A 1 104 ? 5.526 4.583 -9.634 1.00 88.56 104 ASP A C 1
ATOM 856 O O . ASP A 1 104 ? 6.444 4.454 -10.456 1.00 88.56 104 ASP A O 1
ATOM 860 N N . THR A 1 105 ? 4.526 5.454 -9.804 1.00 89.25 105 THR A N 1
ATOM 861 C CA . THR A 1 105 ? 4.432 6.431 -10.902 1.00 89.25 105 THR A CA 1
ATOM 862 C C . THR A 1 105 ? 5.490 7.529 -10.785 1.00 89.25 105 THR A C 1
ATOM 864 O O . THR A 1 105 ? 5.912 8.084 -11.794 1.00 89.25 105 THR A O 1
ATOM 867 N N . MET A 1 106 ? 5.967 7.862 -9.582 1.00 84.81 106 MET A N 1
ATOM 868 C CA . MET A 1 106 ? 6.964 8.932 -9.420 1.00 84.81 106 MET A CA 1
ATOM 869 C C . MET A 1 106 ? 8.324 8.579 -10.034 1.00 84.81 106 MET A C 1
ATOM 871 O O . MET A 1 106 ? 9.166 9.457 -10.193 1.00 84.81 106 MET A O 1
ATOM 875 N N . PHE A 1 107 ? 8.542 7.314 -10.397 1.00 76.19 107 PHE A N 1
ATOM 876 C CA . PHE A 1 107 ? 9.826 6.825 -10.873 1.00 76.19 107 PHE A CA 1
ATOM 877 C C . PHE A 1 107 ? 9.696 6.103 -12.222 1.00 76.19 107 PHE A C 1
ATOM 879 O O . PHE A 1 107 ? 9.169 6.707 -13.154 1.00 76.19 107 PHE A O 1
ATOM 886 N N . VAL A 1 108 ? 10.109 4.831 -12.335 1.00 75.56 108 VAL A N 1
ATOM 887 C CA . VAL A 1 108 ? 10.080 4.052 -13.599 1.00 75.56 108 VAL A CA 1
ATOM 888 C C . VAL A 1 108 ? 8.679 3.988 -14.234 1.00 75.56 108 VAL A C 1
ATOM 890 O O . VAL A 1 108 ? 8.548 3.792 -15.439 1.00 75.56 108 VAL A O 1
ATOM 893 N N . GLY A 1 109 ? 7.625 4.203 -13.445 1.00 85.69 109 GLY A N 1
ATOM 894 C CA . GLY A 1 109 ? 6.254 4.277 -13.922 1.00 85.69 109 GLY A CA 1
ATOM 895 C C . GLY A 1 109 ? 5.491 2.962 -13.831 1.00 85.69 109 GLY A C 1
ATOM 896 O O . GLY A 1 109 ? 6.051 1.919 -13.492 1.00 85.69 109 GLY A O 1
ATOM 897 N N . ILE A 1 110 ? 4.196 3.038 -14.127 1.00 90.19 110 ILE A N 1
ATOM 898 C CA . ILE A 1 110 ? 3.259 1.906 -14.128 1.00 90.19 110 ILE A CA 1
ATOM 899 C C . ILE A 1 110 ? 2.331 1.970 -15.340 1.00 90.19 110 ILE A C 1
ATOM 901 O O . ILE A 1 110 ? 2.178 3.019 -15.974 1.00 90.19 110 ILE A O 1
ATOM 905 N N . LYS A 1 111 ? 1.683 0.849 -15.662 1.00 91.56 111 LYS A N 1
ATOM 906 C CA . LYS A 1 111 ? 0.781 0.736 -16.814 1.00 91.56 111 LYS A CA 1
ATOM 907 C C . LYS A 1 111 ? -0.617 1.305 -16.536 1.00 91.56 111 LYS A C 1
ATOM 909 O O . LYS A 1 111 ? -1.606 0.576 -16.522 1.00 91.56 111 LYS A O 1
ATOM 914 N N . TRP A 1 112 ? -0.723 2.617 -16.325 1.00 91.38 112 TRP A N 1
ATOM 915 C CA . TRP A 1 112 ? -2.005 3.289 -16.053 1.00 91.38 112 TRP A CA 1
ATOM 916 C C . TRP A 1 112 ? -3.075 3.075 -17.132 1.00 91.38 112 TRP A C 1
ATOM 918 O O . TRP A 1 112 ? -4.255 3.007 -16.800 1.00 91.38 112 TRP A O 1
ATOM 928 N N . LEU A 1 113 ? -2.672 2.973 -18.402 1.00 92.50 113 LEU A N 1
ATOM 929 C CA . LEU A 1 113 ? -3.585 2.895 -19.550 1.00 92.50 113 LEU A CA 1
ATOM 930 C C . LEU A 1 113 ? -3.825 1.467 -20.062 1.00 92.50 113 LEU A C 1
ATOM 932 O O . LEU A 1 113 ? -4.494 1.291 -21.081 1.00 92.50 113 LEU A O 1
ATOM 936 N N . TRP A 1 114 ? -3.309 0.442 -19.382 1.00 92.56 114 TRP A N 1
ATOM 937 C CA . TRP A 1 114 ? -3.608 -0.944 -19.742 1.00 92.56 114 TRP A CA 1
ATOM 938 C C . TRP A 1 114 ? -5.110 -1.233 -19.533 1.00 92.56 114 TRP A C 1
ATOM 940 O O . TRP A 1 114 ? -5.662 -0.795 -18.518 1.00 92.56 114 TRP A O 1
ATOM 950 N N . PRO A 1 115 ? -5.804 -1.949 -20.443 1.00 92.38 115 PRO A N 1
ATOM 951 C CA . PRO A 1 115 ? -5.294 -2.719 -21.588 1.00 92.38 115 PRO A CA 1
ATOM 952 C C . PRO A 1 115 ? -5.241 -1.959 -22.924 1.00 92.38 115 PRO A C 1
ATOM 954 O O . PRO A 1 115 ? -4.962 -2.560 -23.955 1.00 92.38 115 PRO A O 1
ATOM 957 N N . PHE A 1 116 ? -5.527 -0.657 -22.943 1.00 94.06 116 PHE A N 1
ATOM 958 C CA . PHE A 1 116 ? -5.562 0.130 -24.182 1.00 94.06 116 PHE A CA 1
ATOM 959 C C . PHE A 1 116 ? -4.165 0.509 -24.681 1.00 94.06 116 PHE A C 1
ATOM 961 O O . PHE A 1 116 ? -3.969 0.718 -25.877 1.00 94.06 116 PHE A O 1
ATOM 968 N N . TRP A 1 117 ? -3.198 0.607 -23.768 1.00 92.00 117 TRP A N 1
ATOM 969 C CA . TRP A 1 117 ? -1.807 0.895 -24.087 1.00 92.00 117 TRP A CA 1
ATOM 970 C C . TRP A 1 117 ? -0.853 0.197 -23.116 1.00 92.00 117 TRP A C 1
ATOM 972 O O . TRP A 1 117 ? -1.072 0.192 -21.905 1.00 92.00 117 TRP A O 1
ATOM 982 N N . ASP A 1 118 ? 0.223 -0.373 -23.659 1.00 87.75 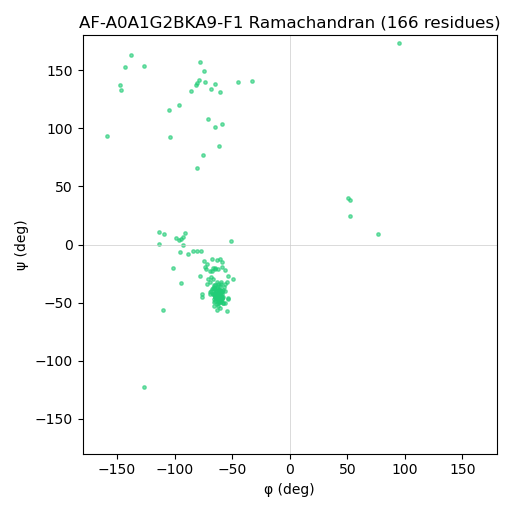118 ASP A N 1
ATOM 983 C CA . ASP A 1 118 ? 1.166 -1.222 -22.921 1.00 87.75 118 ASP A CA 1
ATOM 984 C C . ASP A 1 118 ? 2.374 -0.492 -22.321 1.00 87.75 118 ASP A C 1
ATOM 986 O O . ASP A 1 118 ? 3.218 -1.118 -21.675 1.00 87.75 118 ASP A O 1
ATOM 990 N N . GLY A 1 119 ? 2.478 0.821 -22.523 1.00 86.19 119 GLY A N 1
ATOM 991 C CA . GLY A 1 119 ? 3.598 1.608 -22.020 1.00 86.19 119 GLY A CA 1
ATOM 992 C C . GLY A 1 119 ? 3.515 1.929 -20.525 1.00 86.19 119 GLY A C 1
ATOM 993 O O . GLY A 1 119 ? 2.444 1.946 -19.913 1.00 86.19 119 GLY A O 1
ATOM 994 N N . LEU A 1 120 ? 4.679 2.207 -19.937 1.00 88.00 120 LEU A N 1
ATOM 995 C CA . LEU A 1 120 ? 4.805 2.691 -18.564 1.00 88.00 120 LEU A CA 1
ATOM 996 C C . LEU A 1 120 ? 4.667 4.216 -18.539 1.00 88.00 120 LEU A C 1
ATOM 998 O O . LEU A 1 120 ? 5.309 4.922 -19.316 1.00 88.00 120 LEU A O 1
ATOM 1002 N N . ILE A 1 121 ? 3.842 4.722 -17.624 1.00 88.50 121 ILE A N 1
ATOM 1003 C CA . ILE A 1 121 ? 3.710 6.154 -17.339 1.00 88.50 121 ILE A CA 1
ATOM 1004 C C . ILE A 1 121 ? 4.416 6.432 -16.019 1.00 88.50 121 ILE A C 1
ATOM 1006 O O . ILE A 1 121 ? 3.990 5.926 -14.979 1.00 88.50 121 ILE A O 1
ATOM 1010 N N . GLY A 1 122 ? 5.481 7.232 -16.071 1.00 87.38 122 GLY A N 1
ATOM 1011 C CA . GLY A 1 122 ? 6.270 7.643 -14.913 1.00 87.38 122 GLY A CA 1
ATOM 1012 C C . GLY A 1 122 ? 6.763 9.087 -15.021 1.00 87.38 122 GLY A C 1
ATOM 1013 O O . GLY A 1 122 ? 6.913 9.610 -16.125 1.00 87.38 122 GLY A O 1
ATOM 1014 N N . VAL A 1 123 ? 6.988 9.741 -13.877 1.00 83.19 123 VAL A N 1
ATOM 1015 C CA . VAL A 1 123 ? 7.468 11.138 -13.798 1.00 83.19 123 VAL A CA 1
ATOM 1016 C C . VAL A 1 123 ? 8.961 11.222 -14.104 1.00 83.19 123 VAL A C 1
ATOM 1018 O O . VAL A 1 123 ? 9.391 12.068 -14.885 1.00 83.19 123 VAL A O 1
ATOM 1021 N N . TYR A 1 124 ? 9.750 10.317 -13.524 1.00 72.88 124 TYR A N 1
ATOM 1022 C CA . TYR A 1 124 ? 11.169 10.179 -13.825 1.00 72.88 124 TYR A CA 1
ATOM 1023 C C . TYR A 1 124 ? 11.375 8.960 -14.712 1.00 72.88 124 TYR A C 1
ATOM 1025 O O . TYR A 1 124 ? 11.567 7.844 -14.234 1.00 72.88 124 TYR A O 1
ATOM 1033 N N . ASN A 1 125 ? 11.364 9.187 -16.023 1.00 58.72 125 ASN A N 1
ATOM 1034 C CA . ASN A 1 125 ? 11.721 8.163 -16.994 1.00 58.72 125 ASN A CA 1
ATOM 1035 C C . ASN A 1 125 ? 13.247 8.002 -16.984 1.00 58.72 125 ASN A C 1
ATOM 1037 O O . ASN A 1 125 ? 13.958 8.558 -17.823 1.00 58.72 125 ASN A O 1
ATOM 1041 N N . VAL A 1 126 ? 13.770 7.320 -15.960 1.00 56.84 126 VAL A N 1
ATOM 1042 C CA . VAL A 1 126 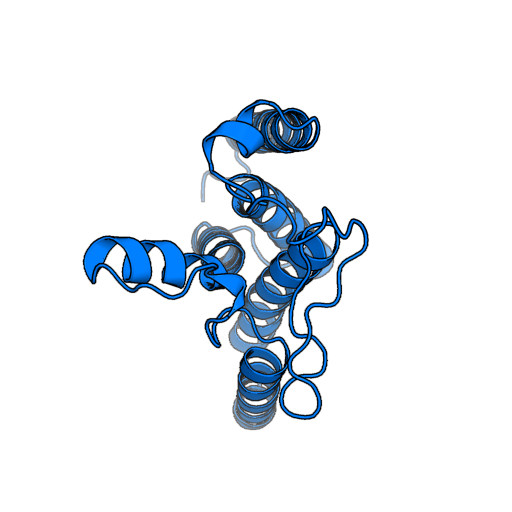? 15.159 6.864 -15.973 1.00 56.84 126 VAL A CA 1
ATOM 1043 C C . VAL A 1 126 ? 15.214 5.861 -17.107 1.00 56.84 126 VAL A C 1
ATOM 1045 O O . VAL A 1 126 ? 14.662 4.769 -16.984 1.00 56.84 126 VAL A O 1
ATOM 1048 N N . GLY A 1 127 ? 15.730 6.312 -18.251 1.00 48.16 127 GLY A N 1
ATOM 1049 C CA . GLY A 1 127 ? 15.610 5.602 -19.512 1.00 48.16 127 GLY A CA 1
ATOM 1050 C C . GLY A 1 127 ? 15.897 4.115 -19.346 1.00 48.16 127 GLY A C 1
ATOM 1051 O O . GLY A 1 127 ? 16.843 3.719 -18.664 1.00 48.16 127 GLY A O 1
ATOM 1052 N N . LEU A 1 128 ? 15.098 3.301 -20.032 1.00 50.94 128 LEU A N 1
ATOM 1053 C CA . LEU A 1 128 ? 15.279 1.860 -20.250 1.00 50.94 128 LEU A CA 1
ATOM 1054 C C . LEU A 1 128 ? 16.676 1.473 -20.790 1.00 50.94 128 LEU A C 1
ATOM 1056 O O . LEU A 1 128 ? 16.916 0.310 -21.092 1.00 50.94 128 LEU A O 1
ATOM 1060 N N . THR A 1 129 ? 17.593 2.427 -20.952 1.00 45.12 129 THR A N 1
ATOM 1061 C CA . THR A 1 129 ? 18.890 2.275 -21.600 1.00 45.12 129 THR A CA 1
ATOM 1062 C C . THR A 1 129 ? 19.927 1.528 -20.778 1.00 45.12 129 THR A C 1
ATOM 1064 O O . THR A 1 129 ? 20.892 1.093 -21.380 1.00 45.12 129 THR A O 1
ATOM 1067 N N . ASN A 1 130 ? 19.737 1.311 -19.474 1.00 43.16 130 ASN A N 1
ATOM 1068 C CA . ASN A 1 130 ? 20.490 0.327 -18.686 1.00 43.16 130 ASN A CA 1
ATOM 1069 C C . ASN A 1 130 ? 19.664 0.001 -17.444 1.00 43.16 130 ASN A C 1
ATOM 1071 O O . ASN A 1 130 ? 19.727 0.756 -16.479 1.00 43.16 130 ASN A O 1
ATOM 1075 N N . GLY A 1 131 ? 18.842 -1.054 -17.519 1.00 49.06 131 GLY A N 1
ATOM 1076 C CA . GLY A 1 131 ? 17.833 -1.430 -16.524 1.00 49.06 131 GLY A CA 1
ATOM 1077 C C . GLY A 1 131 ? 18.204 -1.092 -15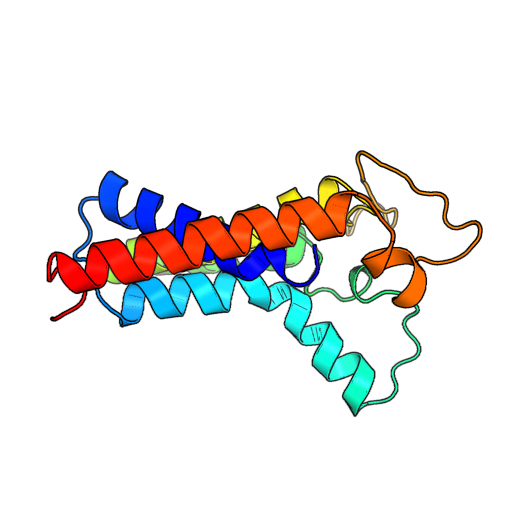.079 1.00 49.06 131 GLY A C 1
ATOM 1078 O O . GLY A 1 131 ? 19.353 -1.217 -14.667 1.00 49.06 131 GLY A O 1
ATOM 1079 N N . PHE A 1 132 ? 17.218 -0.645 -14.305 1.00 49.31 132 PHE A N 1
ATOM 1080 C CA . PHE A 1 132 ? 17.377 -0.341 -12.887 1.00 49.31 132 PHE A CA 1
ATOM 1081 C C . PHE A 1 132 ? 17.783 -1.619 -12.122 1.00 49.31 132 PHE A C 1
ATOM 1083 O O . PHE A 1 132 ? 16.939 -2.362 -11.631 1.00 49.31 132 PHE A O 1
ATOM 1090 N N . ILE A 1 133 ? 19.083 -1.921 -12.088 1.00 55.94 133 ILE A N 1
ATOM 1091 C CA . ILE A 1 133 ? 19.665 -3.028 -11.329 1.00 55.94 133 ILE A CA 1
ATOM 1092 C C . ILE A 1 133 ? 19.637 -2.616 -9.854 1.00 55.94 133 ILE A C 1
ATOM 1094 O O . ILE A 1 133 ? 19.895 -1.458 -9.524 1.00 55.94 133 ILE A O 1
ATOM 1098 N N . VAL A 1 134 ? 19.318 -3.557 -8.963 1.00 57.25 134 VAL A N 1
ATOM 1099 C CA . VAL A 1 134 ? 19.212 -3.350 -7.504 1.00 57.25 134 VAL A CA 1
ATOM 1100 C C . VAL A 1 134 ? 20.440 -2.631 -6.915 1.00 57.25 134 VAL A C 1
ATOM 1102 O O . VAL A 1 134 ? 20.310 -1.867 -5.965 1.00 57.25 134 VAL A O 1
ATOM 1105 N N . GLU A 1 135 ? 21.623 -2.795 -7.508 1.00 52.06 135 GLU A N 1
ATOM 1106 C CA . GLU A 1 135 ? 22.841 -2.069 -7.119 1.00 52.06 135 GLU A CA 1
ATOM 1107 C C .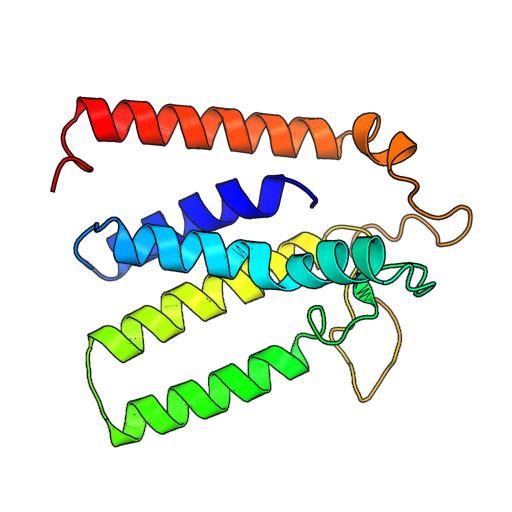 GLU A 1 135 ? 22.726 -0.547 -7.310 1.00 52.06 135 GLU A C 1
ATOM 1109 O O . GLU A 1 135 ? 23.079 0.211 -6.409 1.00 52.06 135 GLU A O 1
ATOM 1114 N N . ASN A 1 136 ? 22.143 -0.074 -8.416 1.00 66.19 136 ASN A N 1
ATOM 1115 C CA . ASN A 1 136 ? 21.937 1.361 -8.652 1.00 66.19 136 ASN A CA 1
ATOM 1116 C C . ASN A 1 136 ? 20.883 1.964 -7.713 1.00 66.19 136 ASN A C 1
ATOM 1118 O O . ASN A 1 136 ? 20.894 3.168 -7.457 1.00 66.19 136 ASN A O 1
ATOM 1122 N N . TYR A 1 137 ? 19.981 1.140 -7.176 1.00 70.19 137 TYR A N 1
ATOM 1123 C CA . TYR A 1 137 ? 18.925 1.591 -6.276 1.00 70.19 137 TYR A CA 1
ATOM 1124 C C . TYR A 1 137 ? 19.477 2.124 -4.945 1.00 70.19 137 TYR A C 1
ATOM 1126 O O . TYR A 1 137 ? 19.056 3.197 -4.515 1.00 70.19 137 TYR A O 1
ATOM 1134 N N . PHE A 1 138 ? 20.466 1.457 -4.337 1.00 73.25 138 PHE A N 1
ATOM 1135 C CA . PHE A 1 138 ? 21.063 1.901 -3.064 1.00 73.25 138 PHE A CA 1
ATOM 1136 C C . PHE A 1 138 ? 21.864 3.206 -3.177 1.00 73.25 138 PHE A C 1
ATOM 1138 O O . PHE A 1 138 ? 22.041 3.911 -2.184 1.00 73.25 138 PHE A O 1
ATOM 1145 N N . HIS A 1 139 ? 22.330 3.541 -4.380 1.00 72.44 139 HIS A N 1
ATOM 1146 C CA . HIS A 1 139 ? 23.075 4.771 -4.656 1.00 72.44 139 HIS A CA 1
ATOM 1147 C C . HIS A 1 139 ? 22.193 5.915 -5.170 1.00 72.44 139 HIS A C 1
ATOM 1149 O O . HIS A 1 139 ? 22.659 7.046 -5.310 1.00 72.44 139 HIS A O 1
ATOM 1155 N N . HIS A 1 140 ? 20.913 5.654 -5.435 1.00 75.56 140 HIS A N 1
ATOM 1156 C CA . HIS A 1 140 ? 19.984 6.670 -5.899 1.00 75.56 140 HIS A CA 1
ATOM 1157 C C . HIS A 1 140 ? 19.462 7.506 -4.719 1.00 75.56 140 HIS A C 1
ATOM 1159 O O . HIS A 1 140 ? 19.115 6.962 -3.674 1.00 75.56 140 HIS A O 1
ATOM 1165 N N . TRP A 1 141 ? 19.330 8.830 -4.879 1.00 79.81 141 TRP A N 1
ATOM 1166 C CA . TRP A 1 141 ? 18.896 9.745 -3.801 1.00 79.81 141 TRP A CA 1
ATOM 1167 C C . TRP A 1 141 ? 17.563 9.339 -3.142 1.00 79.81 141 TRP A C 1
ATOM 1169 O O . TRP A 1 141 ? 17.307 9.612 -1.969 1.00 79.81 141 TRP A O 1
ATOM 1179 N N . TYR A 1 142 ? 16.731 8.641 -3.913 1.00 77.94 142 TYR A N 1
ATOM 1180 C CA . TYR A 1 142 ? 15.456 8.089 -3.487 1.00 77.94 142 TYR A CA 1
ATOM 1181 C C . TYR A 1 142 ? 15.577 7.082 -2.335 1.00 77.94 142 TYR A C 1
ATOM 1183 O O . TYR A 1 142 ? 14.742 7.104 -1.437 1.00 77.94 142 TYR A O 1
ATOM 1191 N N . TRP A 1 143 ? 16.645 6.277 -2.295 1.00 83.62 143 TRP A N 1
ATOM 1192 C CA . TRP A 1 143 ? 16.927 5.357 -1.188 1.00 83.62 143 TRP A CA 1
ATOM 1193 C C . TRP A 1 143 ? 16.941 6.078 0.164 1.00 83.62 143 TRP A C 1
ATOM 1195 O O . TRP A 1 143 ? 16.298 5.639 1.119 1.00 83.62 143 TRP A O 1
ATOM 1205 N N . TYR A 1 144 ? 17.607 7.234 0.239 1.00 87.56 144 TYR A N 1
ATOM 1206 C CA . TYR A 1 144 ? 17.684 8.010 1.476 1.00 87.56 144 TYR A CA 1
ATOM 1207 C C . TYR A 1 144 ? 16.317 8.551 1.905 1.00 87.56 144 TYR A C 1
ATOM 1209 O O . TYR A 1 144 ? 16.032 8.589 3.102 1.00 87.56 144 TYR A O 1
ATOM 1217 N N . LEU A 1 145 ? 15.443 8.917 0.956 1.00 86.56 145 LEU A N 1
ATOM 1218 C CA . LEU A 1 145 ? 14.066 9.294 1.284 1.00 86.56 145 LEU A CA 1
ATOM 1219 C C . LEU A 1 145 ? 13.290 8.134 1.905 1.00 86.56 145 LEU A C 1
ATOM 1221 O O . LEU A 1 145 ? 12.561 8.346 2.875 1.00 86.56 145 LEU A O 1
ATOM 1225 N N . GLU A 1 146 ? 13.452 6.916 1.383 1.00 90.31 146 GLU A N 1
ATOM 1226 C CA . GLU A 1 146 ? 12.793 5.747 1.962 1.00 90.31 146 GLU A CA 1
ATOM 1227 C C . GLU A 1 146 ? 13.274 5.508 3.401 1.00 90.31 146 GLU A C 1
ATOM 1229 O O . GLU A 1 146 ? 12.452 5.309 4.296 1.00 90.31 146 GLU A O 1
ATOM 1234 N N . ILE A 1 147 ? 14.580 5.631 3.661 1.00 91.81 147 ILE A N 1
ATOM 1235 C CA . ILE A 1 147 ? 15.150 5.519 5.014 1.00 91.81 147 ILE A CA 1
ATOM 1236 C C . ILE A 1 147 ? 14.593 6.591 5.958 1.00 91.81 147 ILE A C 1
ATOM 1238 O O . ILE A 1 147 ? 14.206 6.277 7.084 1.00 91.81 147 ILE A O 1
ATOM 1242 N N . VAL A 1 148 ? 14.492 7.846 5.513 1.00 92.31 148 VAL A N 1
ATOM 1243 C CA . VAL A 1 148 ? 13.889 8.920 6.319 1.00 92.31 148 VAL A CA 1
ATOM 1244 C C . VAL A 1 148 ? 12.431 8.591 6.655 1.00 92.31 148 VAL A C 1
ATOM 1246 O O . VAL A 1 148 ? 12.030 8.714 7.814 1.00 92.31 148 VAL A O 1
ATOM 1249 N N . LEU A 1 149 ? 11.646 8.105 5.687 1.00 92.75 149 LEU A N 1
ATOM 1250 C CA . LEU A 1 149 ? 10.264 7.675 5.930 1.00 92.75 149 LEU A CA 1
ATOM 1251 C C . LEU A 1 149 ? 10.183 6.554 6.970 1.00 92.75 149 LEU A C 1
ATOM 1253 O O . LEU A 1 149 ? 9.320 6.599 7.849 1.00 92.75 149 LEU A O 1
ATOM 1257 N N . TRP A 1 150 ? 11.100 5.590 6.917 1.00 94.75 150 TRP A N 1
ATOM 1258 C CA . TRP A 1 150 ? 11.204 4.526 7.913 1.00 94.75 150 TRP A CA 1
ATOM 1259 C C . TRP A 1 150 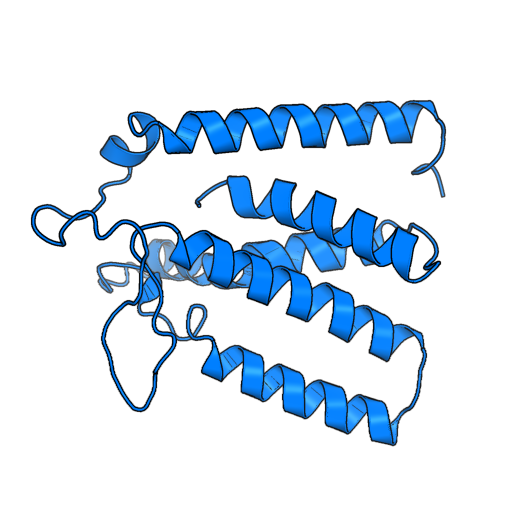? 11.516 5.052 9.310 1.00 94.75 150 TRP A C 1
ATOM 1261 O O . TRP A 1 150 ? 10.823 4.693 10.263 1.00 94.75 150 TRP A O 1
ATOM 1271 N N . VAL A 1 151 ? 12.509 5.934 9.443 1.00 94.75 151 VAL A N 1
ATOM 1272 C CA . VAL A 1 151 ? 12.880 6.534 10.733 1.00 94.75 151 VAL A CA 1
ATOM 1273 C C . VAL A 1 151 ? 11.690 7.269 11.347 1.00 94.75 151 VAL A C 1
ATOM 1275 O O . VAL A 1 151 ? 11.394 7.086 12.532 1.00 94.75 151 VAL A O 1
ATOM 1278 N N . ILE A 1 152 ? 10.959 8.054 10.550 1.00 94.44 152 ILE A N 1
ATOM 1279 C CA . ILE A 1 152 ? 9.768 8.768 11.025 1.00 94.44 152 ILE A CA 1
ATOM 1280 C C . ILE A 1 152 ? 8.674 7.765 11.417 1.00 94.44 152 ILE A C 1
ATOM 1282 O O . ILE A 1 152 ? 8.045 7.921 12.468 1.00 94.44 152 ILE A O 1
ATOM 1286 N N . ALA A 1 153 ? 8.453 6.717 10.617 1.00 93.62 153 ALA A N 1
ATOM 1287 C CA . ALA A 1 153 ? 7.422 5.718 10.883 1.00 93.62 153 ALA A CA 1
ATOM 1288 C C . ALA A 1 153 ? 7.695 4.983 12.199 1.00 93.62 153 ALA A C 1
ATOM 1290 O O . ALA A 1 153 ? 6.846 5.007 13.093 1.00 93.62 153 ALA A O 1
ATOM 1291 N N . VAL A 1 154 ? 8.898 4.434 12.374 1.00 92.94 154 VAL A N 1
ATOM 1292 C CA . VAL A 1 154 ? 9.318 3.750 13.607 1.00 92.94 154 VAL A CA 1
ATOM 1293 C C . VAL A 1 154 ? 9.239 4.689 14.809 1.00 92.94 154 VAL A C 1
ATOM 1295 O O . VAL A 1 154 ? 8.649 4.329 15.828 1.00 92.94 154 VAL A O 1
ATOM 1298 N N . SER A 1 155 ? 9.741 5.921 14.687 1.00 92.56 155 SER A N 1
ATOM 1299 C CA . SER A 1 155 ? 9.666 6.906 15.774 1.00 92.56 155 SER A CA 1
ATOM 1300 C C . SER A 1 155 ? 8.220 7.189 16.180 1.00 92.56 155 SER A C 1
ATOM 1302 O O . SER A 1 155 ? 7.902 7.259 17.368 1.00 92.56 155 SER A O 1
ATOM 1304 N N . SER A 1 156 ? 7.311 7.294 15.208 1.00 90.75 156 SER A N 1
ATOM 1305 C CA . SER A 1 156 ? 5.890 7.504 15.485 1.00 90.75 156 SER A CA 1
ATOM 1306 C C . SER A 1 156 ? 5.240 6.303 16.183 1.00 90.75 156 SER A C 1
ATOM 1308 O O . SER A 1 156 ? 4.420 6.505 17.077 1.00 90.75 156 SER A O 1
ATOM 1310 N N . VAL A 1 157 ? 5.624 5.071 15.821 1.00 90.12 157 VAL A N 1
ATOM 1311 C CA . VAL A 1 157 ? 5.144 3.840 16.468 1.00 90.12 157 VAL A CA 1
ATOM 1312 C C . VAL A 1 157 ? 5.617 3.798 17.916 1.00 90.12 157 VAL A C 1
ATOM 1314 O O . VAL A 1 157 ? 4.801 3.613 18.817 1.00 90.12 157 VAL A O 1
ATOM 1317 N N . VAL A 1 158 ? 6.908 4.048 18.161 1.00 90.31 158 VAL A N 1
ATOM 1318 C CA . VAL A 1 158 ? 7.488 4.086 19.513 1.00 90.31 158 VAL A CA 1
ATOM 131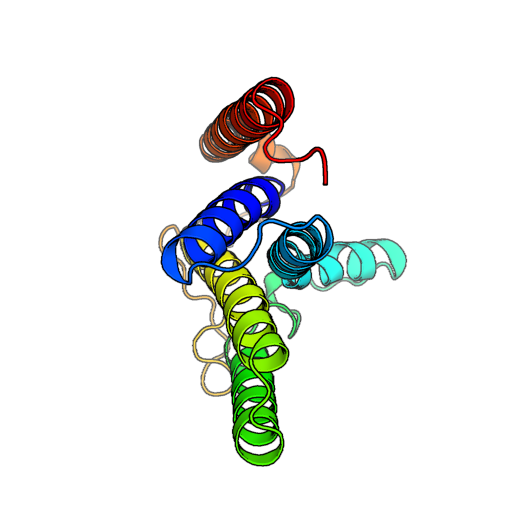9 C C . VAL A 1 158 ? 6.796 5.145 20.373 1.00 90.31 158 VAL A C 1
ATOM 1321 O O . VAL A 1 158 ? 6.421 4.870 21.514 1.00 90.31 158 VAL A O 1
ATOM 1324 N N . CYS A 1 159 ? 6.570 6.344 19.832 1.00 90.00 159 CYS A N 1
ATOM 1325 C CA . CYS A 1 159 ? 5.847 7.406 20.529 1.00 90.00 159 CYS A CA 1
ATOM 1326 C C . CYS A 1 159 ? 4.394 7.019 20.841 1.00 90.00 159 CYS A C 1
ATOM 1328 O O . CYS A 1 159 ? 3.934 7.246 21.959 1.00 90.00 159 CYS A O 1
ATOM 1330 N N . SER A 1 160 ? 3.678 6.411 19.893 1.00 86.00 160 SER A N 1
ATOM 1331 C CA . SER A 1 160 ? 2.305 5.934 20.107 1.00 86.00 160 SER A CA 1
ATOM 1332 C C . SER A 1 160 ? 2.232 4.808 21.138 1.00 86.00 160 SER A C 1
ATOM 1334 O O . SER A 1 160 ? 1.332 4.803 21.977 1.00 86.00 160 SER A O 1
ATOM 1336 N N . TYR A 1 161 ? 3.210 3.901 21.146 1.00 85.50 161 TYR A N 1
ATOM 1337 C CA . TYR A 1 161 ? 3.308 2.844 22.149 1.00 85.50 161 TYR A CA 1
ATOM 1338 C C . TYR A 1 161 ? 3.557 3.411 23.553 1.00 85.50 161 TYR A C 1
ATOM 1340 O O . TYR A 1 161 ? 2.856 3.044 24.495 1.00 85.50 161 TYR A O 1
ATOM 1348 N N . LYS A 1 162 ? 4.485 4.371 23.694 1.00 87.38 162 LYS A N 1
ATOM 1349 C CA . LYS A 1 162 ? 4.743 5.068 24.970 1.00 87.38 162 LYS A CA 1
ATOM 1350 C C . LYS A 1 162 ? 3.510 5.806 25.503 1.00 87.38 162 LYS A C 1
ATOM 1352 O O . LYS A 1 162 ? 3.329 5.876 26.712 1.00 87.38 162 LYS A O 1
ATOM 1357 N N . LYS A 1 163 ? 2.654 6.318 24.615 1.00 86.69 163 LYS A N 1
ATOM 1358 C CA . LYS A 1 163 ? 1.378 6.970 24.960 1.00 86.69 163 LYS A CA 1
ATOM 1359 C C . LYS A 1 163 ? 0.234 5.991 25.257 1.00 86.69 163 LYS A C 1
ATOM 1361 O O . LYS A 1 163 ? -0.847 6.432 25.627 1.00 86.69 163 LYS A O 1
ATOM 1366 N N . GLY A 1 164 ? 0.443 4.685 25.081 1.00 81.62 164 GLY A N 1
ATOM 1367 C CA . GLY A 1 164 ? -0.587 3.663 25.278 1.00 81.62 164 GLY A CA 1
ATOM 1368 C C . GLY A 1 164 ? -1.616 3.557 24.147 1.00 81.62 164 GLY A C 1
ATOM 1369 O O . GLY A 1 164 ? -2.574 2.807 24.283 1.00 81.62 164 GLY A O 1
ATOM 1370 N N . GLU A 1 165 ? -1.418 4.242 23.015 1.00 79.44 165 GLU A N 1
ATOM 1371 C CA . GLU A 1 165 ? -2.365 4.254 21.883 1.00 79.44 165 GLU A CA 1
ATOM 1372 C C . GLU A 1 165 ? -2.486 2.889 21.177 1.00 79.44 165 GLU A C 1
ATOM 1374 O O . GLU A 1 165 ? -3.459 2.652 20.470 1.00 79.44 165 GLU A O 1
ATOM 1379 N N . LEU A 1 166 ? -1.489 2.011 21.344 1.00 71.81 166 LEU A N 1
ATOM 1380 C CA . LEU A 1 166 ? -1.379 0.702 20.682 1.00 71.81 166 LEU A CA 1
ATOM 1381 C C . LEU A 1 166 ? -1.501 -0.488 21.656 1.00 71.81 166 LEU A C 1
ATOM 1383 O O . LEU A 1 166 ? -1.168 -1.607 21.284 1.00 71.81 166 LEU A O 1
ATOM 1387 N N . ARG A 1 167 ? -1.902 -0.257 22.915 1.00 65.19 167 ARG A N 1
ATOM 1388 C CA . ARG A 1 167 ? -1.944 -1.296 23.966 1.00 65.19 167 ARG A CA 1
ATOM 1389 C C . ARG A 1 167 ? -3.217 -2.156 23.983 1.00 65.19 167 ARG A C 1
ATOM 1391 O O . ARG A 1 167 ? -3.254 -3.100 24.766 1.00 65.19 167 ARG A O 1
ATOM 1398 N N . ASN A 1 168 ? -4.211 -1.849 23.147 1.00 54.28 168 ASN A N 1
ATOM 1399 C CA . ASN A 1 168 ? -5.523 -2.506 23.133 1.00 54.28 168 ASN A CA 1
ATOM 1400 C C . ASN A 1 168 ? -5.815 -3.186 21.794 1.00 54.28 168 ASN A C 1
ATOM 1402 O O . ASN A 1 168 ? -5.633 -2.524 20.745 1.00 54.28 168 ASN A O 1
#

Sequence (168 aa):
MLIGHLPAGYFLTRALIKKNKIPLTPLWLGLGLVASVLPDFDIAYSILFKDSIGSHRYYFTNFPAFYLTFLLMAVLIYFLVRKKWLKFGIIIVFANIFLHLFLDTMFVGIKWLWPFWDGLIGVYNVGLTNGFIVENYFHHWYWYLEIVLWVIAVSSVVCSYKKGELRN

Foldseek 3Di:
DQQLLQLVLQVVLVVLCVVVVPQDAPVSSVLSNCLSCQLVVVVVVCVV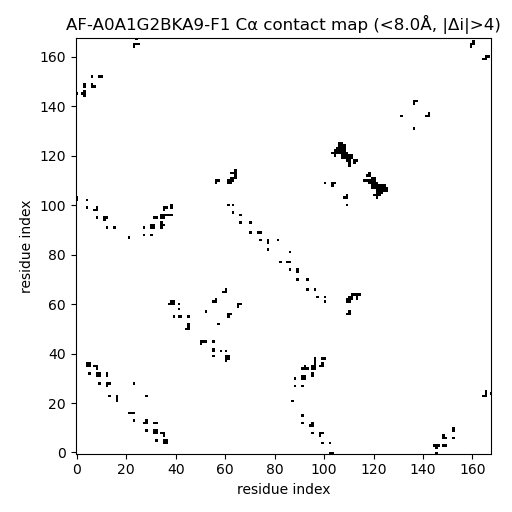VVPPPVDSLQDCSLEPVSVVVVLVVLVVVCVVPVDPVSVSSSCSNSVSSVVNSVVQQQDCAHCHPPPVDDDGHHVHNPDPPDDPDPVVVCVDPVVVVSVVSVVVSVVVVVVCVVVVSHVD

Solvent-accessible surface area (backbone atoms only — not comparable to full-atom values): 9161 Å² total; per-residue (Å²): 102,85,71,34,32,42,38,52,12,46,52,52,34,53,50,51,31,62,75,68,68,46,84,75,37,68,65,63,52,50,47,10,35,52,25,11,44,51,50,60,52,51,51,57,50,31,67,74,70,66,51,77,69,91,49,63,58,75,40,66,61,40,28,55,50,54,55,49,51,53,48,54,52,52,51,53,52,36,71,76,68,66,49,69,68,56,54,50,49,51,52,40,32,51,51,18,37,52,49,32,54,52,54,30,22,58,30,73,24,26,26,69,53,40,94,83,38,90,56,63,50,38,74,40,69,71,60,84,85,65,66,92,45,76,75,60,47,74,74,35,77,63,42,58,53,30,52,51,45,42,53,51,41,54,52,52,50,54,53,37,49,76,71,52,67,67,76,99

InterPro domains:
  IPR007404 YdjM inner membrane [PF04307] (3-159)

Radius of gyration: 17.37 Å; Cα contacts (8 Å, |Δi|>4): 183; chains: 1; bounding box: 49×30×50 Å

Mean predicted aligned error: 5.88 Å